Protein AF-A0A2T4T4D8-F1 (afdb_monomer_lite)

Radius of gyration: 22.15 Å; chains: 1; bounding box: 50×47×56 Å

Structure (mmCIF, N/CA/C/O backbone):
data_AF-A0A2T4T4D8-F1
#
_entry.id   AF-A0A2T4T4D8-F1
#
loop_
_atom_site.group_PDB
_atom_site.id
_atom_site.type_symbol
_atom_site.label_atom_id
_atom_site.label_alt_id
_atom_site.label_comp_id
_atom_site.label_asym_id
_atom_site.label_entity_id
_atom_site.label_seq_id
_atom_site.pdbx_PDB_ins_code
_atom_site.Cartn_x
_atom_site.Cartn_y
_atom_site.Cartn_z
_atom_site.occupancy
_atom_site.B_iso_or_equiv
_atom_site.auth_seq_id
_atom_site.auth_comp_id
_atom_site.auth_asym_id
_atom_site.auth_atom_id
_atom_site.pdbx_PDB_model_num
ATOM 1 N N . MET A 1 1 ? -1.567 -9.387 7.977 1.00 61.94 1 MET A N 1
ATOM 2 C CA . MET A 1 1 ? -1.014 -8.573 9.089 1.00 61.94 1 MET A CA 1
ATOM 3 C C . MET A 1 1 ? -0.716 -7.124 8.696 1.00 61.94 1 MET A C 1
ATOM 5 O O . MET A 1 1 ? -1.236 -6.238 9.355 1.00 61.94 1 MET A O 1
ATOM 9 N N . ARG A 1 2 ? 0.021 -6.855 7.602 1.00 77.06 2 ARG A N 1
ATOM 10 C CA . ARG A 1 2 ? 0.295 -5.482 7.105 1.00 77.06 2 ARG A CA 1
ATOM 11 C C . ARG A 1 2 ? -0.979 -4.640 6.908 1.00 77.06 2 ARG A C 1
ATOM 13 O O . ARG A 1 2 ? -1.085 -3.562 7.475 1.00 77.06 2 ARG A O 1
ATOM 20 N N . CYS A 1 3 ? -1.990 -5.194 6.231 1.00 73.06 3 CYS A N 1
ATOM 21 C CA . CYS A 1 3 ? -3.314 -4.572 6.072 1.00 73.06 3 CYS A CA 1
ATOM 22 C C . CYS A 1 3 ? -3.965 -4.151 7.408 1.00 73.06 3 CYS A C 1
ATOM 24 O O . CYS A 1 3 ? -4.606 -3.114 7.475 1.00 73.06 3 CYS A O 1
ATOM 26 N N . ILE A 1 4 ? -3.766 -4.899 8.495 1.00 75.19 4 ILE A N 1
ATOM 27 C CA . ILE A 1 4 ? -4.384 -4.584 9.792 1.00 75.19 4 ILE A CA 1
ATOM 28 C C . ILE A 1 4 ? -3.734 -3.389 10.446 1.00 75.19 4 ILE A C 1
ATOM 30 O O . ILE A 1 4 ? -4.406 -2.583 11.071 1.00 75.19 4 ILE A O 1
ATOM 34 N N . ILE A 1 5 ? -2.423 -3.268 10.308 1.00 77.25 5 ILE A N 1
ATOM 35 C CA . ILE A 1 5 ? -1.699 -2.134 10.866 1.00 77.25 5 ILE A CA 1
ATOM 36 C C . ILE A 1 5 ? -2.042 -0.870 10.088 1.00 77.25 5 ILE A C 1
ATOM 38 O O . ILE A 1 5 ? -2.233 0.172 10.709 1.00 77.25 5 ILE A O 1
ATOM 42 N N . VAL A 1 6 ? -2.210 -0.987 8.768 1.00 72.69 6 VAL A N 1
ATOM 43 C CA . VAL A 1 6 ? -2.767 0.083 7.932 1.00 72.69 6 VAL A CA 1
ATOM 44 C C . VAL A 1 6 ? -4.193 0.419 8.380 1.00 72.69 6 VAL A C 1
ATOM 46 O O . VAL A 1 6 ? -4.464 1.573 8.669 1.00 72.69 6 VAL A O 1
ATOM 49 N N . TYR A 1 7 ? -5.072 -0.569 8.566 1.00 78.75 7 TYR A N 1
ATOM 50 C CA . TYR A 1 7 ? -6.432 -0.363 9.084 1.00 78.75 7 TYR A CA 1
ATOM 51 C C . TYR A 1 7 ? -6.460 0.322 10.448 1.00 78.75 7 TYR A C 1
ATOM 53 O O . TYR A 1 7 ? -7.280 1.204 10.678 1.00 78.75 7 TYR A O 1
ATOM 61 N N . ILE A 1 8 ? -5.594 -0.086 11.374 1.00 75.31 8 ILE A N 1
ATOM 62 C CA . ILE A 1 8 ? -5.505 0.529 12.696 1.00 75.31 8 ILE A CA 1
ATOM 63 C C . ILE A 1 8 ? -5.022 1.967 12.532 1.00 75.31 8 ILE A C 1
ATOM 65 O O . ILE A 1 8 ? -5.635 2.862 13.102 1.00 75.31 8 ILE A O 1
ATOM 69 N N . GLY A 1 9 ? -3.988 2.202 11.721 1.00 68.44 9 GLY A N 1
ATOM 70 C CA . GLY A 1 9 ? -3.528 3.545 11.368 1.00 68.44 9 GLY A CA 1
ATOM 71 C C . GLY A 1 9 ? -4.657 4.425 10.828 1.00 68.44 9 GLY A C 1
ATOM 72 O O . GLY A 1 9 ? -4.901 5.492 11.384 1.00 68.44 9 GLY A O 1
ATOM 73 N N . GLU A 1 10 ? -5.397 3.939 9.833 1.00 72.56 10 GLU A N 1
ATOM 74 C CA . GLU A 1 10 ? -6.555 4.612 9.235 1.00 72.56 10 GLU A CA 1
ATOM 75 C C . GLU A 1 10 ? -7.654 4.883 10.260 1.00 72.56 10 GLU A C 1
ATOM 77 O O . GLU A 1 10 ? -8.100 6.014 10.416 1.00 72.56 10 GLU A O 1
ATOM 82 N N . LYS A 1 11 ? -8.042 3.877 11.047 1.00 76.56 11 LYS A N 1
ATOM 83 C CA . LYS A 1 11 ? -9.042 4.018 12.110 1.00 76.56 11 LYS A CA 1
ATOM 84 C C . LYS A 1 11 ? -8.646 5.086 13.133 1.00 76.56 11 LYS A C 1
ATOM 86 O O . LYS A 1 11 ? -9.491 5.879 13.539 1.00 76.56 11 LYS A O 1
ATOM 91 N N . TRP A 1 12 ? -7.384 5.115 13.564 1.00 71.50 12 TRP A N 1
ATOM 92 C CA . TRP A 1 12 ? -6.884 6.130 14.498 1.00 71.50 12 TRP A CA 1
ATOM 93 C C . TRP A 1 12 ? -6.791 7.516 13.855 1.00 71.50 12 TRP A C 1
ATOM 95 O O . TRP A 1 12 ? -7.145 8.498 14.507 1.00 71.50 12 TRP A O 1
ATOM 105 N N . SER A 1 13 ? -6.355 7.597 12.597 1.00 71.25 13 SER A N 1
ATOM 106 C CA . SER A 1 13 ? -6.297 8.840 11.823 1.00 71.25 13 SER A CA 1
ATOM 107 C C . SER A 1 13 ? -7.691 9.443 11.658 1.00 71.25 13 SER A C 1
ATOM 109 O O . SER A 1 13 ? -7.940 10.567 12.090 1.00 71.25 13 SER A O 1
ATOM 111 N N . MET A 1 14 ? -8.640 8.649 11.167 1.00 69.81 14 MET A N 1
ATOM 112 C CA . MET A 1 14 ? -10.039 9.032 10.990 1.00 69.81 14 MET A CA 1
ATOM 113 C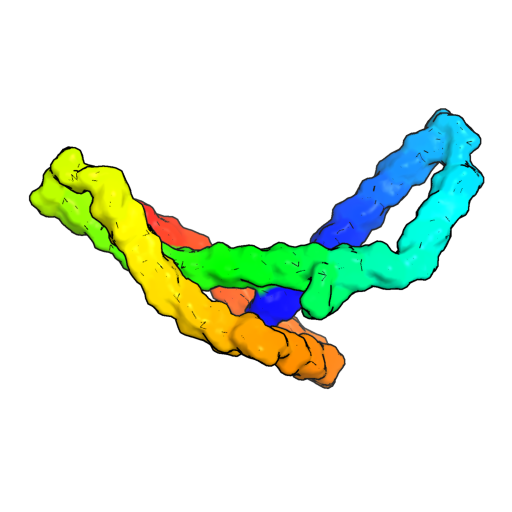 C . MET A 1 14 ? -10.692 9.427 12.316 1.00 69.81 14 MET A C 1
ATOM 115 O O . MET A 1 14 ? -11.348 10.460 12.383 1.00 69.81 14 MET A O 1
ATOM 119 N N . LYS A 1 15 ? -10.427 8.696 13.408 1.00 72.50 15 LYS A N 1
ATOM 120 C CA . LYS A 1 15 ? -10.899 9.081 14.747 1.00 72.50 15 LYS A CA 1
ATOM 121 C C . LYS A 1 15 ? -10.315 10.421 15.209 1.00 72.50 15 LYS A C 1
ATOM 123 O O . LYS A 1 15 ? -10.997 11.187 15.884 1.00 72.50 15 LYS A O 1
ATOM 128 N N . LYS A 1 16 ? -9.057 10.719 14.867 1.00 78.44 16 LYS A N 1
ATOM 129 C CA . LYS A 1 16 ? -8.415 12.006 15.177 1.00 78.44 16 LYS A CA 1
ATOM 130 C C . LYS A 1 16 ? -9.042 13.147 14.372 1.00 78.44 16 LYS A C 1
ATOM 132 O O . LYS A 1 16 ? -9.305 14.198 14.951 1.00 78.44 16 LYS A O 1
ATOM 137 N N . VAL A 1 17 ? -9.300 12.932 13.082 1.00 73.44 17 VAL A N 1
ATOM 138 C CA . VAL A 1 17 ? -9.986 13.895 12.203 1.00 73.44 17 VAL A CA 1
ATOM 139 C C . VAL A 1 17 ? -11.409 14.158 12.695 1.00 73.44 17 VAL A C 1
ATOM 141 O O . VAL A 1 17 ? -11.784 15.313 12.865 1.00 73.44 17 VAL A O 1
ATOM 144 N N . ASP A 1 18 ? -12.164 13.106 13.010 1.00 72.88 18 ASP A N 1
ATOM 145 C CA . ASP A 1 18 ? -13.537 13.193 13.522 1.00 72.88 18 ASP A CA 1
ATOM 146 C C . ASP A 1 18 ? -13.590 13.946 14.862 1.00 72.88 18 ASP A C 1
ATOM 148 O O . ASP A 1 18 ? -14.354 14.895 15.024 1.00 72.88 18 ASP A O 1
ATOM 152 N N . ASN A 1 19 ? -12.681 13.638 15.794 1.00 78.12 19 ASN A N 1
ATOM 153 C CA . ASN A 1 19 ? -12.546 14.396 17.042 1.00 78.12 19 ASN A CA 1
ATOM 154 C C . ASN A 1 19 ? -12.183 15.874 16.809 1.00 78.12 19 ASN A C 1
ATOM 156 O O . ASN A 1 19 ? -12.664 16.743 17.537 1.00 78.12 19 ASN A O 1
ATOM 160 N N . GLY A 1 20 ? -11.332 16.171 15.822 1.00 77.75 20 GLY A N 1
ATOM 161 C CA . GLY A 1 20 ? -10.983 17.543 15.444 1.00 77.75 20 GLY A CA 1
ATOM 162 C C . GLY A 1 20 ? -12.182 18.309 14.884 1.00 77.75 20 GLY A C 1
ATOM 163 O O . GLY A 1 20 ? -12.465 19.419 15.333 1.00 77.75 20 GLY A O 1
ATOM 164 N N . MET A 1 21 ? -12.929 17.681 13.975 1.00 77.94 21 MET A N 1
ATOM 165 C CA . MET A 1 21 ? -14.176 18.208 13.415 1.00 77.94 21 MET A CA 1
ATOM 166 C C . MET A 1 21 ? -15.216 18.479 14.501 1.00 77.94 21 MET A C 1
ATOM 168 O O . MET A 1 21 ? -15.779 19.570 14.542 1.00 77.94 21 MET A O 1
ATOM 172 N N . LEU A 1 22 ? -15.424 17.540 15.429 1.00 81.56 22 LEU A N 1
ATOM 173 C CA . LEU A 1 22 ? -16.307 17.744 16.579 1.00 81.56 22 LEU A CA 1
ATOM 174 C C . LEU A 1 22 ? -15.866 18.955 17.413 1.00 81.56 22 LEU A C 1
ATOM 176 O O . LEU A 1 22 ? -16.688 19.772 17.813 1.00 81.56 22 LEU A O 1
ATOM 180 N N . ARG A 1 23 ? -14.563 19.147 17.629 1.00 82.69 23 ARG A N 1
ATOM 181 C CA . ARG A 1 23 ? -14.066 20.314 18.371 1.00 82.69 23 ARG A CA 1
ATOM 182 C C . ARG A 1 23 ? -14.392 21.636 17.670 1.00 82.69 23 ARG A C 1
ATOM 184 O O . ARG A 1 23 ? -14.832 22.572 18.326 1.00 82.69 23 ARG A O 1
ATOM 191 N N . ILE A 1 24 ? -14.218 21.698 16.350 1.00 80.69 24 ILE A N 1
ATOM 192 C CA . ILE A 1 24 ? -14.568 22.875 15.536 1.00 80.69 24 ILE A CA 1
ATOM 193 C C . ILE A 1 24 ? -16.078 23.132 15.591 1.00 80.69 24 ILE A C 1
ATOM 195 O O . ILE A 1 24 ? -16.508 24.258 15.831 1.00 80.69 24 ILE A O 1
ATOM 199 N N . MET A 1 25 ? -16.885 22.082 15.430 1.00 81.19 25 MET A N 1
ATOM 200 C CA . MET A 1 25 ? -18.343 22.178 15.508 1.00 81.19 25 MET A CA 1
ATOM 201 C C . MET A 1 25 ? -18.824 22.636 16.889 1.00 81.19 25 MET A C 1
ATOM 203 O O . MET A 1 25 ? -19.780 23.400 16.960 1.00 81.19 25 MET A O 1
ATOM 207 N N . TYR A 1 26 ? -18.158 22.219 17.969 1.00 83.19 26 TYR A N 1
ATOM 208 C CA . TYR A 1 26 ? -18.445 22.703 19.319 1.00 83.19 26 TYR A CA 1
ATOM 209 C C . TYR A 1 26 ? -18.194 24.210 19.442 1.00 83.19 26 TYR A C 1
ATOM 211 O O . TYR A 1 26 ? -19.067 24.929 19.916 1.00 83.19 26 TYR A O 1
ATOM 219 N N . TYR A 1 27 ? -17.051 24.711 18.957 1.00 83.94 27 TYR A N 1
ATOM 220 C CA . TYR A 1 27 ? -16.772 26.152 18.971 1.00 83.94 27 TYR A CA 1
ATOM 221 C C . TYR A 1 27 ? -17.817 26.953 18.188 1.00 83.94 27 TYR A C 1
ATOM 223 O O . TYR A 1 27 ? -18.269 27.990 18.666 1.00 83.94 27 TYR A O 1
ATOM 231 N N . LEU A 1 28 ? -18.249 26.454 17.026 1.00 80.31 28 LEU A N 1
ATOM 232 C CA . LEU A 1 28 ? -19.331 27.073 16.256 1.00 80.31 28 LEU A CA 1
ATOM 233 C C . LEU A 1 28 ? -20.664 27.018 17.017 1.00 80.31 28 LEU A C 1
ATOM 235 O O . LEU A 1 28 ? -21.391 28.003 17.054 1.00 80.31 28 LEU A O 1
ATOM 239 N N . ALA A 1 29 ? -20.981 25.900 17.671 1.00 84.12 29 ALA A N 1
ATOM 240 C CA . ALA A 1 29 ? -22.206 25.770 18.455 1.00 84.12 29 ALA A CA 1
ATOM 241 C C . ALA A 1 29 ? -22.244 26.732 19.653 1.00 84.12 29 ALA A C 1
ATOM 243 O O . ALA A 1 29 ? -23.300 27.294 19.929 1.00 84.12 29 ALA A O 1
ATOM 244 N N . VAL A 1 30 ? -21.111 26.953 20.326 1.00 87.00 30 VAL A N 1
ATOM 245 C CA . VAL A 1 30 ? -20.980 27.962 21.390 1.00 87.00 30 VAL A CA 1
ATOM 246 C C . VAL A 1 30 ? -21.127 29.373 20.816 1.00 87.00 30 VAL A C 1
ATOM 248 O O . VAL A 1 30 ? -21.875 30.174 21.367 1.00 87.00 30 VAL A O 1
ATOM 251 N N . LEU A 1 31 ? -20.478 29.662 19.681 1.00 88.62 31 LEU A N 1
ATOM 252 C CA . LEU A 1 31 ? -20.541 30.970 19.018 1.00 88.62 31 LEU A CA 1
ATOM 253 C C . LEU A 1 31 ? -21.974 31.368 18.623 1.00 88.62 31 LEU A C 1
ATOM 255 O O . LEU A 1 31 ? -22.333 32.538 18.714 1.00 88.62 31 LEU A O 1
ATOM 259 N N . PHE A 1 32 ? -22.788 30.399 18.200 1.00 89.50 32 PHE A N 1
ATOM 260 C CA . PHE A 1 32 ? -24.179 30.610 17.789 1.00 89.50 32 PHE A CA 1
ATOM 261 C C . PHE A 1 32 ? -25.213 30.226 18.866 1.00 89.50 32 PHE A C 1
ATOM 263 O O . PHE A 1 32 ? -26.398 30.136 18.558 1.00 89.50 32 PHE A O 1
ATOM 270 N N . SER A 1 33 ? -24.797 29.985 20.115 1.00 88.44 33 SER A N 1
ATOM 271 C CA . SER A 1 33 ? -25.683 29.633 21.243 1.00 88.44 33 SER A CA 1
ATOM 272 C C . SER A 1 33 ? -26.550 28.369 21.047 1.00 88.44 33 SER A C 1
ATOM 274 O O . SER A 1 33 ? -27.614 28.233 21.649 1.00 88.44 33 SER A O 1
ATOM 276 N N . PHE A 1 34 ? -26.085 27.397 20.255 1.00 89.75 34 PHE A N 1
ATOM 277 C CA . PHE A 1 34 ? -26.744 26.100 20.016 1.00 89.75 34 PHE A CA 1
ATOM 278 C C . PHE A 1 34 ? -26.063 24.921 20.733 1.00 89.75 34 PHE A C 1
ATOM 280 O O . PHE A 1 34 ? -26.209 23.765 20.325 1.00 89.75 34 PHE A O 1
ATOM 287 N N . GLU A 1 35 ? -25.324 25.177 21.813 1.00 87.25 35 GLU A N 1
ATOM 288 C CA . GLU A 1 35 ? -24.532 24.156 22.511 1.00 87.25 35 GLU A CA 1
ATOM 289 C C . GLU A 1 35 ? -25.374 22.948 22.967 1.00 87.25 35 GLU A C 1
ATOM 291 O O . GLU A 1 35 ? -24.996 21.800 22.733 1.00 87.25 35 GLU A O 1
ATOM 296 N N . ASN A 1 36 ? -26.569 23.185 23.519 1.00 83.81 36 ASN A N 1
ATOM 297 C CA . ASN A 1 36 ? -27.477 22.119 23.963 1.00 83.81 36 ASN A CA 1
ATOM 298 C C . ASN A 1 36 ? -27.925 21.200 22.812 1.00 83.81 36 ASN A C 1
ATOM 300 O O . ASN A 1 36 ? -28.011 19.980 22.974 1.00 83.81 36 ASN A O 1
ATOM 304 N N . PHE A 1 37 ? -28.180 21.772 21.632 1.00 83.38 37 PHE A N 1
ATOM 305 C CA . PHE A 1 37 ? -28.528 21.010 20.432 1.00 83.38 37 PHE A CA 1
ATOM 306 C C . PHE A 1 37 ? -27.327 20.208 19.916 1.00 83.38 37 PHE A C 1
ATOM 308 O O . PHE A 1 37 ? -27.462 19.025 19.589 1.00 83.38 37 PHE A O 1
ATOM 315 N N . TYR A 1 38 ? -26.144 20.828 19.897 1.00 83.38 38 TYR A N 1
ATOM 316 C CA . TYR A 1 38 ? -24.897 20.171 19.515 1.00 83.38 38 TYR A CA 1
ATOM 317 C C . TYR A 1 38 ? -24.572 18.987 20.436 1.00 83.38 38 TYR A C 1
ATOM 319 O O . TYR A 1 38 ? -24.379 17.875 19.944 1.00 83.38 38 TYR A O 1
ATOM 327 N N . ASN A 1 39 ? -24.595 19.183 21.757 1.00 83.81 39 ASN A N 1
ATOM 328 C CA . ASN A 1 39 ? -24.303 18.136 22.739 1.00 83.81 39 ASN A CA 1
ATOM 329 C C . ASN A 1 39 ? -25.270 16.951 22.599 1.00 83.81 39 ASN A C 1
ATOM 331 O O . ASN A 1 39 ? -24.826 15.802 22.555 1.00 83.81 39 ASN A O 1
ATOM 335 N N . LYS A 1 40 ? -26.571 17.212 22.395 1.00 85.25 40 LYS A N 1
ATOM 336 C CA . LYS A 1 40 ? -27.564 16.163 22.113 1.00 85.25 40 LYS A CA 1
ATOM 337 C C . LYS A 1 40 ? -27.223 15.369 20.846 1.00 85.25 40 LYS A C 1
ATOM 339 O O . LYS A 1 40 ? -27.266 14.139 20.863 1.00 85.25 40 LYS A O 1
ATOM 344 N N . LYS A 1 41 ? -26.842 16.048 19.758 1.00 80.12 41 LYS A N 1
ATOM 345 C CA . LYS A 1 41 ? -26.468 15.402 18.487 1.00 80.12 41 LYS A CA 1
ATOM 346 C C . LYS A 1 41 ? -25.165 14.612 18.580 1.00 80.12 41 LYS A C 1
ATOM 348 O O . LYS A 1 41 ? -25.057 13.550 17.968 1.00 80.12 41 LYS A O 1
ATOM 353 N N . VAL A 1 42 ? -24.185 1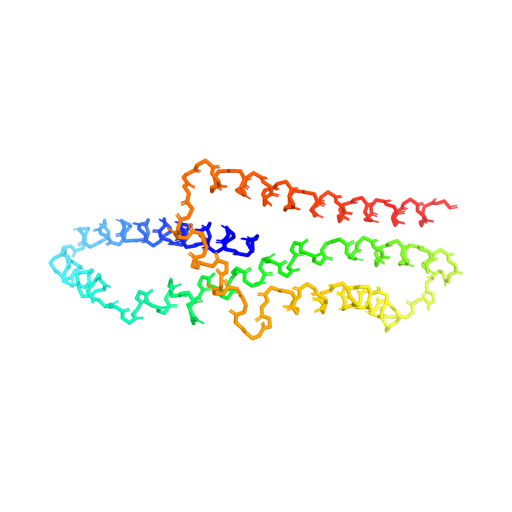5.093 19.339 1.00 80.69 42 VAL A N 1
ATOM 354 C CA . VAL A 1 42 ? -22.938 14.359 19.599 1.00 80.69 42 VAL A CA 1
ATOM 355 C C . VAL A 1 42 ? -23.201 13.110 20.427 1.00 80.69 42 VAL A C 1
ATOM 357 O O . VAL A 1 42 ? -22.646 12.060 20.112 1.00 80.69 42 VAL A O 1
ATOM 360 N N . ASP A 1 43 ? -24.057 13.189 21.441 1.00 80.81 43 ASP A N 1
ATOM 361 C CA . ASP A 1 43 ? -24.428 12.028 22.251 1.00 80.81 43 ASP A CA 1
ATOM 362 C C . ASP A 1 43 ? -25.224 10.992 21.455 1.00 80.81 43 ASP A C 1
ATOM 364 O O . ASP A 1 43 ? -24.954 9.795 21.570 1.00 80.81 43 ASP A O 1
ATOM 368 N N . GLU A 1 44 ? -26.150 11.424 20.594 1.00 78.06 44 GLU A N 1
ATOM 369 C CA . GLU A 1 44 ? -26.807 10.546 19.614 1.00 78.06 44 GLU A CA 1
ATOM 370 C C . GLU A 1 44 ? -25.762 9.838 18.736 1.00 78.06 44 GLU A C 1
ATOM 372 O O . GLU A 1 44 ? -25.773 8.612 18.625 1.00 78.06 44 GLU A O 1
ATOM 377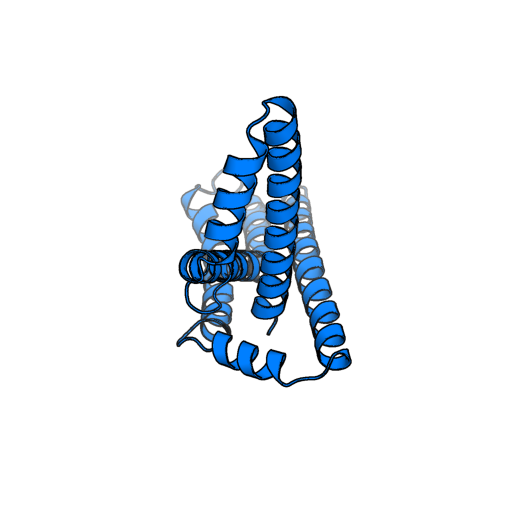 N N . ARG A 1 45 ? -24.790 10.587 18.203 1.00 71.50 45 ARG A N 1
ATOM 378 C CA . ARG A 1 45 ? -23.726 10.061 17.336 1.00 71.50 45 ARG A CA 1
ATOM 379 C C . ARG A 1 45 ? -22.772 9.103 18.065 1.00 71.50 45 ARG A C 1
ATOM 381 O O . ARG A 1 45 ? -22.353 8.102 17.492 1.00 71.50 45 ARG A O 1
ATOM 388 N N . LYS A 1 46 ? -22.435 9.376 19.332 1.00 72.31 46 LYS A N 1
ATOM 389 C CA . LYS A 1 46 ? -21.611 8.494 20.184 1.00 72.31 46 LYS A CA 1
ATOM 390 C C . LYS A 1 46 ? -22.336 7.197 20.545 1.00 72.31 46 LYS A C 1
ATOM 392 O O . LYS A 1 46 ? -21.680 6.169 20.714 1.00 72.31 46 LYS A O 1
ATOM 397 N N . ARG A 1 47 ? -23.665 7.244 20.687 1.00 71.50 47 ARG A N 1
ATOM 398 C CA . ARG A 1 47 ? -24.503 6.070 20.981 1.00 71.50 47 ARG A CA 1
ATOM 399 C C . ARG A 1 47 ? -24.856 5.253 19.741 1.00 71.50 47 ARG A C 1
ATOM 401 O O . ARG A 1 47 ? -25.219 4.084 19.882 1.00 71.50 47 ARG A O 1
ATOM 408 N N . ASP A 1 48 ? -24.704 5.820 18.549 1.00 80.75 48 ASP A N 1
ATOM 409 C CA . ASP A 1 48 ? -24.970 5.131 17.293 1.00 80.75 48 ASP A CA 1
ATOM 410 C C . ASP A 1 48 ? -23.873 4.102 16.955 1.00 80.75 48 ASP A C 1
ATOM 412 O O . ASP A 1 48 ? -22.892 4.353 16.244 1.00 80.75 48 ASP A O 1
ATOM 416 N N . LYS A 1 49 ? -24.065 2.884 17.473 1.00 78.69 49 LYS A N 1
ATOM 417 C CA . LYS A 1 49 ? -23.236 1.715 17.147 1.00 78.69 49 LYS A CA 1
ATOM 418 C C . LYS A 1 49 ? -23.235 1.401 15.646 1.00 78.69 49 LYS A C 1
ATOM 420 O O . LYS A 1 49 ? -22.256 0.821 15.174 1.00 78.69 49 LYS A O 1
ATOM 425 N N . ALA A 1 50 ? -24.291 1.749 14.905 1.00 80.56 50 ALA A N 1
ATOM 426 C CA . ALA A 1 50 ? -24.364 1.489 13.472 1.00 80.56 50 ALA A CA 1
ATOM 427 C C . ALA A 1 50 ? -23.402 2.407 12.712 1.00 80.56 50 ALA A C 1
ATOM 429 O O . ALA A 1 50 ? -22.595 1.908 11.927 1.00 80.56 50 ALA A O 1
ATOM 430 N N . LEU A 1 51 ? -23.382 3.704 13.031 1.00 79.75 51 LEU A N 1
ATOM 431 C CA . LEU A 1 51 ? -22.408 4.642 12.465 1.00 79.75 51 LEU A CA 1
ATOM 432 C C . LEU A 1 51 ? -20.966 4.252 12.818 1.00 79.75 51 LEU A C 1
ATOM 434 O O . LEU A 1 51 ? -20.077 4.284 11.966 1.00 79.75 51 LEU A O 1
ATOM 438 N N . TRP A 1 52 ? -20.725 3.825 14.059 1.00 79.62 52 TRP A N 1
ATOM 439 C CA . TRP A 1 52 ? -19.391 3.391 14.478 1.00 79.62 52 TRP A CA 1
ATOM 440 C C . TRP A 1 52 ? -18.916 2.148 13.713 1.00 79.62 52 TRP A C 1
ATOM 442 O O . TRP A 1 52 ? -17.758 2.077 13.294 1.00 79.62 52 TRP A O 1
ATOM 452 N N . ASN A 1 53 ? -19.810 1.182 13.484 1.00 81.44 53 ASN A N 1
ATOM 453 C CA . ASN A 1 53 ? -19.530 0.005 12.661 1.00 81.44 53 ASN A CA 1
ATOM 454 C C . ASN A 1 53 ? -19.362 0.354 11.176 1.00 81.44 53 ASN A C 1
ATOM 456 O O . ASN A 1 53 ? -18.503 -0.230 10.517 1.00 81.44 53 ASN A O 1
ATOM 460 N N . TYR A 1 54 ? -20.124 1.316 10.659 1.00 82.31 54 TYR A N 1
ATOM 461 C CA . TYR A 1 54 ? -19.983 1.806 9.289 1.00 82.31 54 TYR A CA 1
ATOM 462 C C . TYR A 1 54 ? -18.632 2.497 9.060 1.00 82.31 54 TYR A C 1
ATOM 464 O O . TYR A 1 54 ? -17.970 2.262 8.055 1.00 82.31 54 TYR A O 1
ATOM 472 N N . MET A 1 55 ? -18.163 3.307 10.007 1.00 79.00 55 MET A N 1
ATOM 473 C CA . MET A 1 55 ? -16.887 4.014 9.860 1.00 79.00 55 MET A CA 1
ATOM 474 C C . MET A 1 55 ? -15.684 3.112 10.154 1.00 79.00 55 MET A C 1
ATOM 476 O O . MET A 1 55 ? -14.693 3.120 9.422 1.00 79.00 55 MET A O 1
ATOM 480 N N . TYR A 1 56 ? -15.771 2.320 11.226 1.00 79.00 56 TYR A N 1
ATOM 481 C CA . TYR A 1 56 ? -14.621 1.664 11.855 1.00 79.00 56 TYR A CA 1
ATOM 482 C C . TYR A 1 56 ? -14.802 0.160 12.085 1.00 79.00 56 TYR A C 1
ATOM 484 O O . TYR A 1 56 ? -14.075 -0.431 12.896 1.00 79.00 56 TYR A O 1
ATOM 492 N N . GLY A 1 57 ? -15.807 -0.453 11.462 1.00 82.19 57 GLY A N 1
ATOM 493 C CA . GLY A 1 57 ? -16.061 -1.884 11.553 1.00 82.19 57 GLY A CA 1
ATOM 494 C C . GLY A 1 57 ? -15.032 -2.687 10.764 1.00 82.19 57 GLY A C 1
ATOM 495 O O . GLY A 1 57 ? -14.696 -2.362 9.629 1.00 82.19 57 GLY A O 1
ATOM 496 N N . LYS A 1 58 ? -14.563 -3.796 11.344 1.00 79.94 58 LYS A N 1
ATOM 497 C CA . LYS A 1 58 ? -13.568 -4.661 10.692 1.00 79.94 58 LYS A CA 1
ATOM 498 C C . LYS A 1 58 ? -14.115 -5.472 9.514 1.00 79.94 58 LYS A C 1
ATOM 500 O O . LYS A 1 58 ? -13.311 -5.958 8.743 1.00 79.94 58 LYS A O 1
ATOM 505 N N . ASN A 1 59 ? -15.438 -5.603 9.374 1.00 78.88 59 ASN A N 1
ATOM 506 C CA . ASN A 1 59 ? -16.064 -6.415 8.320 1.00 78.88 59 ASN A CA 1
ATOM 507 C C . ASN A 1 59 ? -16.496 -5.588 7.097 1.00 78.88 59 ASN A C 1
ATOM 509 O O . ASN A 1 59 ? -16.312 -6.024 5.970 1.00 78.88 59 ASN A O 1
ATOM 513 N N . VAL A 1 60 ? -17.092 -4.412 7.325 1.00 75.50 60 VAL A N 1
ATOM 514 C CA . VAL A 1 60 ? -17.727 -3.572 6.284 1.00 75.50 60 VAL A CA 1
ATOM 515 C C . VAL A 1 60 ? -17.424 -2.080 6.451 1.00 75.50 60 VAL A C 1
ATOM 517 O O . VAL A 1 60 ? -18.030 -1.243 5.793 1.00 75.50 60 VAL A O 1
ATOM 520 N N . GLY A 1 61 ? -16.510 -1.726 7.357 1.00 81.88 61 GLY A N 1
ATOM 521 C CA . GLY A 1 61 ? -16.235 -0.333 7.674 1.00 81.88 61 GLY A CA 1
ATOM 522 C C . GLY A 1 61 ? -15.433 0.401 6.597 1.00 81.88 61 GLY A C 1
ATOM 523 O O . GLY A 1 61 ? -14.569 -0.179 5.935 1.00 81.88 61 GLY A O 1
ATOM 524 N N . VAL A 1 62 ? -15.625 1.714 6.489 1.00 79.19 62 VAL A N 1
ATOM 525 C CA . VAL A 1 62 ? -14.824 2.584 5.608 1.00 79.19 62 VAL A CA 1
ATOM 526 C C . VAL A 1 62 ? -13.322 2.399 5.860 1.00 79.19 62 VAL A C 1
ATOM 528 O O . VAL A 1 62 ? -12.538 2.294 4.916 1.00 79.19 62 VAL A O 1
ATOM 531 N N . SER A 1 63 ? -12.907 2.253 7.123 1.00 78.56 63 SER A N 1
ATOM 532 C CA . SER A 1 63 ? -11.497 2.051 7.466 1.00 78.56 63 SER A CA 1
ATOM 533 C C . SER A 1 63 ? -10.899 0.748 6.914 1.00 78.56 63 SER A C 1
ATOM 535 O O . SER A 1 63 ? -9.699 0.718 6.639 1.00 78.56 63 SER A O 1
ATOM 537 N N . ILE A 1 64 ? -11.680 -0.333 6.731 1.00 83.00 64 ILE A N 1
ATOM 538 C CA . ILE A 1 64 ? -11.169 -1.565 6.093 1.00 83.00 64 ILE A CA 1
ATOM 539 C C . ILE A 1 64 ? -11.090 -1.419 4.576 1.00 83.00 64 ILE A C 1
ATOM 541 O O . ILE A 1 64 ? -10.120 -1.890 3.984 1.00 83.00 64 ILE A O 1
ATOM 545 N N . GLY A 1 65 ? -12.024 -0.684 3.967 1.00 82.62 65 GLY A N 1
ATOM 546 C CA . GLY A 1 65 ? -11.941 -0.306 2.555 1.00 82.62 65 GLY A CA 1
ATOM 547 C C . GLY A 1 65 ? -10.690 0.525 2.252 1.00 82.62 65 GLY A C 1
ATOM 548 O O . GLY A 1 65 ? -9.937 0.205 1.332 1.00 82.62 65 GLY A O 1
ATOM 549 N N . LEU A 1 66 ? -10.393 1.530 3.078 1.00 79.00 66 LEU A N 1
ATOM 550 C CA . LEU A 1 66 ? -9.168 2.329 2.951 1.00 79.00 66 LEU A CA 1
ATOM 551 C C . LEU A 1 66 ? -7.909 1.489 3.177 1.00 79.00 66 LEU A C 1
ATOM 553 O O . LEU A 1 66 ? -6.953 1.578 2.410 1.00 79.00 66 LEU A O 1
ATOM 557 N N . ALA A 1 67 ? -7.914 0.606 4.177 1.00 83.00 67 ALA A N 1
ATOM 558 C CA . ALA A 1 67 ? -6.792 -0.298 4.404 1.00 83.00 67 ALA A CA 1
ATOM 559 C C . ALA A 1 67 ? -6.555 -1.259 3.236 1.00 83.00 67 ALA A C 1
ATOM 561 O O . ALA A 1 67 ? -5.408 -1.602 2.942 1.00 83.00 67 ALA A O 1
ATOM 562 N N . HIS A 1 68 ? -7.630 -1.692 2.578 1.00 84.62 68 HIS A N 1
ATOM 563 C CA . HIS A 1 68 ? -7.574 -2.485 1.361 1.00 84.62 68 HIS A CA 1
ATOM 564 C C . HIS A 1 68 ? -6.931 -1.698 0.216 1.00 84.62 68 HIS A C 1
ATOM 566 O O . HIS A 1 68 ? -5.993 -2.191 -0.415 1.00 84.62 68 HIS A O 1
ATOM 572 N N . HIS A 1 69 ? -7.378 -0.459 0.003 1.00 83.56 69 HIS A N 1
ATOM 573 C CA . HIS A 1 69 ? -6.831 0.437 -1.012 1.00 83.56 69 HIS A CA 1
ATOM 574 C C . HIS A 1 69 ? -5.333 0.695 -0.802 1.00 83.56 69 HIS A C 1
ATOM 576 O O . HIS A 1 69 ? -4.532 0.423 -1.693 1.00 83.56 69 HIS A O 1
ATOM 582 N N . TRP A 1 70 ? -4.934 1.123 0.397 1.00 83.94 70 TRP A N 1
ATOM 583 C CA . TRP A 1 70 ? -3.534 1.401 0.722 1.00 83.94 70 TRP A CA 1
ATOM 584 C C . TRP A 1 70 ? -2.649 0.163 0.659 1.00 83.94 70 TRP A C 1
ATOM 586 O O . TRP A 1 70 ? -1.526 0.234 0.163 1.00 83.94 70 TRP A O 1
ATOM 596 N N . PHE A 1 71 ? -3.141 -0.987 1.132 1.00 86.06 71 PHE A N 1
ATOM 597 C CA . PHE A 1 71 ? -2.410 -2.240 0.967 1.00 86.06 71 PHE A CA 1
ATOM 598 C C . PHE A 1 71 ? -2.165 -2.532 -0.515 1.00 86.06 71 PHE A C 1
ATOM 600 O O . PHE A 1 71 ? -1.044 -2.882 -0.877 1.00 86.06 71 PHE A O 1
ATOM 607 N N . GLY A 1 72 ? -3.192 -2.368 -1.354 1.00 84.62 72 GLY A N 1
ATOM 608 C CA . GLY A 1 72 ? -3.072 -2.520 -2.798 1.00 84.62 72 GLY A CA 1
ATOM 609 C C . GLY A 1 72 ? -2.048 -1.559 -3.388 1.00 84.62 72 GLY A C 1
ATOM 610 O O . GLY A 1 72 ? -1.131 -2.010 -4.058 1.00 84.62 72 GLY A O 1
ATOM 611 N N . TYR A 1 73 ? -2.146 -0.269 -3.069 1.00 86.56 73 TYR A N 1
ATOM 612 C CA . TYR A 1 73 ? -1.219 0.762 -3.535 1.00 86.56 73 TYR A CA 1
ATOM 613 C C . TYR A 1 73 ? 0.242 0.429 -3.201 1.00 86.56 73 TYR A C 1
ATOM 615 O O . TYR A 1 73 ? 1.053 0.254 -4.109 1.00 86.56 73 TYR A O 1
ATOM 623 N N . PHE A 1 74 ? 0.572 0.257 -1.914 1.00 89.38 74 PHE A N 1
ATOM 624 C CA . PHE A 1 74 ? 1.951 -0.012 -1.491 1.00 89.38 74 PHE A CA 1
ATOM 625 C C . PHE A 1 74 ? 2.472 -1.345 -2.022 1.00 89.38 74 PHE A C 1
ATOM 627 O O . PHE A 1 74 ? 3.649 -1.463 -2.352 1.00 89.38 74 PHE A O 1
ATOM 634 N N . TYR A 1 75 ? 1.614 -2.363 -2.115 1.00 89.44 75 TYR A N 1
ATOM 635 C CA . TYR A 1 75 ? 2.034 -3.631 -2.694 1.00 89.44 75 TYR A CA 1
ATOM 636 C C . TYR A 1 75 ? 2.313 -3.498 -4.191 1.00 89.44 75 TYR A C 1
ATOM 638 O O . TYR A 1 75 ? 3.320 -4.027 -4.648 1.00 89.44 75 TYR A O 1
ATOM 646 N N . SER A 1 76 ? 1.476 -2.771 -4.933 1.00 89.06 76 SER A N 1
ATOM 647 C CA . SER A 1 76 ? 1.612 -2.560 -6.377 1.00 89.06 76 SER A CA 1
ATOM 648 C C . SER A 1 76 ? 2.838 -1.736 -6.768 1.00 89.06 76 SER A C 1
ATOM 650 O O . SER A 1 76 ? 3.298 -1.860 -7.900 1.00 89.06 76 SER A O 1
ATOM 652 N N . CYS A 1 77 ? 3.429 -0.960 -5.856 1.00 90.31 77 CYS A N 1
ATOM 653 C CA . CYS A 1 77 ? 4.691 -0.269 -6.124 1.00 90.31 77 CYS A CA 1
ATOM 654 C C . CYS A 1 77 ? 5.848 -1.224 -6.459 1.00 90.31 77 CYS A C 1
ATOM 656 O O . CYS A 1 77 ? 6.688 -0.898 -7.293 1.00 90.31 77 CYS A O 1
ATOM 658 N N . TYR A 1 78 ? 5.880 -2.411 -5.847 1.00 91.50 78 TYR A N 1
ATOM 659 C CA . TYR A 1 78 ? 6.929 -3.402 -6.093 1.00 91.50 78 TYR A CA 1
ATOM 660 C C . TYR A 1 78 ? 6.884 -3.994 -7.509 1.00 91.50 78 TYR A C 1
ATOM 662 O O . TYR A 1 78 ? 7.891 -3.908 -8.203 1.00 91.50 78 TYR A O 1
ATOM 670 N N . PRO A 1 79 ? 5.765 -4.562 -7.999 1.00 92.25 79 PRO A N 1
ATOM 671 C CA . PRO A 1 79 ? 5.669 -4.958 -9.397 1.00 92.25 79 PRO A CA 1
ATOM 672 C C . PRO A 1 79 ? 5.676 -3.755 -10.353 1.00 92.25 79 PRO A C 1
ATOM 674 O O . PRO A 1 79 ? 6.153 -3.886 -11.476 1.00 92.25 79 PRO A O 1
ATOM 677 N N . GLY A 1 80 ? 5.210 -2.580 -9.910 1.00 90.56 80 GLY A N 1
ATOM 678 C CA . GLY A 1 80 ? 5.250 -1.336 -10.682 1.00 90.56 80 GLY A CA 1
ATOM 679 C C . GLY A 1 80 ? 6.665 -0.890 -11.063 1.00 90.56 80 GLY A C 1
ATOM 680 O O . GLY A 1 80 ? 6.846 -0.297 -12.122 1.00 90.56 80 GLY A O 1
ATOM 681 N N . PHE A 1 81 ? 7.687 -1.248 -10.279 1.00 93.31 81 PHE A N 1
ATOM 682 C CA . PHE A 1 81 ? 9.088 -1.086 -10.685 1.00 93.31 81 PHE A CA 1
ATOM 683 C C . PHE A 1 81 ? 9.380 -1.751 -12.038 1.00 93.31 81 PHE A C 1
ATOM 685 O O . PHE A 1 81 ? 9.976 -1.127 -12.914 1.00 93.31 81 PHE A O 1
ATOM 692 N N . PHE A 1 82 ? 8.917 -2.989 -12.239 1.00 92.31 82 PHE A N 1
ATOM 693 C CA . PHE A 1 82 ? 9.122 -3.694 -13.505 1.00 92.31 82 PHE A CA 1
ATOM 694 C C . PHE A 1 82 ? 8.346 -3.042 -14.646 1.00 92.31 82 PHE A C 1
ATOM 696 O O . PHE A 1 82 ? 8.842 -3.018 -15.766 1.00 92.31 82 PHE A O 1
ATOM 703 N N . SER A 1 83 ? 7.170 -2.474 -14.372 1.00 91.75 83 SER A N 1
ATOM 704 C CA . SER A 1 83 ? 6.425 -1.698 -15.367 1.00 91.75 83 SER A CA 1
ATOM 705 C C . SER A 1 83 ? 7.214 -0.488 -15.859 1.00 91.75 83 SER A C 1
ATOM 707 O O . SER A 1 83 ? 7.315 -0.290 -17.066 1.00 91.75 83 SER A O 1
ATOM 709 N N . TRP A 1 84 ? 7.831 0.282 -14.956 1.00 91.81 84 TRP A N 1
ATOM 710 C CA . TRP A 1 84 ? 8.686 1.406 -15.349 1.00 91.81 84 TRP A CA 1
ATOM 711 C C . TRP A 1 84 ? 9.922 0.952 -16.125 1.00 91.81 84 TRP A C 1
ATOM 713 O O . TRP A 1 84 ? 10.253 1.544 -17.150 1.00 91.81 84 TRP A O 1
ATOM 723 N N . LEU A 1 85 ? 10.569 -0.128 -15.682 1.00 92.69 85 LEU A N 1
ATOM 724 C CA . LEU A 1 85 ? 11.739 -0.685 -16.359 1.00 92.69 85 LEU A CA 1
ATOM 725 C C . LEU A 1 85 ? 11.411 -1.129 -17.794 1.00 92.69 85 LEU A C 1
ATOM 727 O O . LEU A 1 85 ? 12.106 -0.755 -18.737 1.00 92.69 85 LEU A O 1
ATOM 731 N N . LEU A 1 86 ? 10.332 -1.899 -17.960 1.00 91.81 86 LEU A N 1
ATOM 732 C CA . LEU A 1 86 ? 9.860 -2.366 -19.263 1.00 91.81 86 LEU A CA 1
ATOM 733 C C . LEU A 1 86 ? 9.442 -1.205 -20.164 1.00 91.81 86 LEU A C 1
ATOM 735 O O . LEU A 1 86 ? 9.710 -1.250 -21.362 1.00 91.81 86 LEU A O 1
ATOM 739 N N . LEU A 1 87 ? 8.822 -0.165 -19.598 1.00 90.19 87 LEU A N 1
ATOM 740 C CA . LEU A 1 87 ? 8.463 1.029 -20.353 1.00 90.19 87 LEU A CA 1
ATOM 741 C C . LEU A 1 87 ? 9.708 1.746 -20.877 1.00 90.19 87 LEU A C 1
ATOM 743 O O . LEU A 1 87 ? 9.751 2.064 -22.058 1.00 90.19 87 LEU A O 1
ATOM 747 N N . GLY A 1 88 ? 10.739 1.933 -20.047 1.00 90.25 88 GLY A N 1
ATOM 748 C CA . GLY A 1 88 ? 12.000 2.535 -20.489 1.00 90.25 88 GLY A CA 1
ATOM 749 C C . GLY A 1 88 ? 12.654 1.757 -21.632 1.00 90.25 88 GLY A C 1
ATOM 750 O O . GLY A 1 88 ? 13.059 2.349 -22.629 1.00 90.25 88 GLY A O 1
ATOM 751 N N . ILE A 1 89 ? 12.693 0.423 -21.530 1.00 90.50 89 ILE A N 1
ATOM 752 C CA . ILE A 1 89 ? 13.222 -0.444 -22.596 1.00 90.50 89 ILE A CA 1
ATOM 753 C C . ILE A 1 89 ? 12.384 -0.312 -23.872 1.00 90.50 89 ILE A C 1
ATOM 755 O O . ILE A 1 89 ? 12.944 -0.130 -24.950 1.00 90.50 89 ILE A O 1
ATOM 759 N N . ALA A 1 90 ? 11.055 -0.384 -23.764 1.00 88.88 90 ALA A N 1
ATOM 760 C CA . ALA A 1 90 ? 10.166 -0.268 -24.916 1.00 88.88 90 ALA A CA 1
ATOM 761 C C . ALA A 1 90 ? 10.319 1.093 -25.610 1.00 88.88 90 ALA A C 1
ATOM 763 O O . ALA A 1 90 ? 10.476 1.136 -26.827 1.00 88.88 90 ALA A O 1
ATOM 764 N N . SER A 1 91 ? 10.353 2.187 -24.846 1.00 87.56 91 SER A N 1
ATOM 765 C CA . SER A 1 91 ? 10.585 3.533 -25.379 1.00 87.56 91 SER A CA 1
ATOM 766 C C . SER A 1 91 ? 11.943 3.656 -26.070 1.00 87.56 91 SER A C 1
ATOM 768 O O . SER A 1 91 ? 12.032 4.286 -27.115 1.00 87.56 91 SER A O 1
ATOM 770 N N . ARG A 1 92 ? 12.997 3.015 -25.549 1.00 88.44 92 ARG A N 1
ATOM 771 C CA . ARG A 1 92 ? 14.317 3.016 -26.199 1.00 88.44 92 ARG A CA 1
ATOM 772 C C . ARG A 1 92 ? 14.325 2.242 -27.520 1.00 88.44 92 ARG A C 1
ATOM 774 O O . ARG A 1 92 ? 14.951 2.678 -28.477 1.00 88.44 92 ARG A O 1
ATOM 781 N N . VAL A 1 93 ? 13.684 1.074 -27.559 1.00 88.56 93 VAL A N 1
ATOM 782 C CA . VAL A 1 93 ? 13.720 0.176 -28.727 1.00 88.56 93 VAL A CA 1
ATOM 783 C C . VAL A 1 93 ? 12.812 0.668 -29.852 1.00 88.56 93 VAL A C 1
ATOM 785 O O . VAL A 1 93 ? 13.182 0.566 -31.017 1.00 88.56 93 VAL A O 1
ATOM 788 N N . TYR A 1 94 ? 11.633 1.186 -29.509 1.00 86.19 94 TYR A N 1
ATOM 789 C CA . TYR A 1 94 ? 10.586 1.528 -30.475 1.00 86.19 94 TYR A CA 1
ATOM 790 C C . TYR A 1 94 ? 10.362 3.043 -30.624 1.00 86.19 94 TYR A C 1
ATOM 792 O O . TYR A 1 94 ? 9.528 3.455 -31.426 1.00 86.19 94 TYR A O 1
ATOM 800 N N . GLY A 1 95 ? 11.077 3.881 -29.865 1.00 78.44 95 GLY A N 1
ATOM 801 C CA . GLY A 1 95 ? 10.931 5.338 -29.917 1.00 78.44 95 GLY A CA 1
ATOM 802 C C . GLY A 1 95 ? 9.490 5.792 -29.658 1.00 78.44 95 GLY A C 1
ATOM 803 O O . GLY A 1 95 ? 8.807 5.276 -28.769 1.00 78.44 95 GLY A O 1
ATOM 804 N N . ASP A 1 96 ? 9.010 6.727 -30.479 1.00 73.00 96 ASP A N 1
ATOM 805 C CA . ASP A 1 96 ? 7.648 7.276 -30.406 1.00 73.00 96 ASP A CA 1
ATOM 806 C C . ASP A 1 96 ? 6.564 6.324 -30.953 1.00 73.00 96 ASP A C 1
ATOM 808 O O . ASP A 1 96 ? 5.370 6.618 -30.875 1.00 73.00 96 ASP A O 1
ATOM 812 N N . GLU A 1 97 ? 6.938 5.152 -31.481 1.00 77.81 97 GLU A N 1
ATOM 813 C CA . GLU A 1 97 ? 5.984 4.184 -32.040 1.00 77.81 97 GLU A CA 1
ATOM 814 C C . GLU A 1 97 ? 5.266 3.345 -30.967 1.00 77.81 97 GLU A C 1
ATOM 816 O O . GLU A 1 97 ? 4.355 2.563 -31.275 1.00 77.81 97 GLU A O 1
ATOM 821 N N . VAL A 1 98 ? 5.630 3.508 -29.688 1.00 75.88 98 VAL A N 1
ATOM 822 C CA . VAL A 1 98 ? 4.961 2.825 -28.575 1.00 75.88 98 VAL A CA 1
ATOM 823 C C . VAL A 1 98 ? 3.535 3.360 -28.418 1.00 75.88 98 VAL A C 1
ATOM 825 O O . VAL A 1 98 ? 3.265 4.352 -27.742 1.00 75.88 98 VAL A O 1
ATOM 828 N N . LYS A 1 99 ? 2.574 2.653 -29.016 1.00 80.69 99 LYS A N 1
ATOM 829 C CA . LYS A 1 99 ? 1.146 2.979 -28.902 1.00 80.69 99 LYS A CA 1
ATOM 830 C C . LYS A 1 99 ? 0.683 2.938 -27.444 1.00 80.69 99 LYS A C 1
ATOM 832 O O . LYS A 1 99 ? 1.055 2.042 -26.685 1.00 80.69 99 LYS A O 1
ATOM 837 N N . GLY A 1 100 ? -0.255 3.817 -27.085 1.00 80.62 100 GLY A N 1
ATOM 838 C CA . GLY A 1 100 ? -0.816 3.889 -25.727 1.00 80.62 100 GLY A CA 1
ATOM 839 C C . GLY A 1 100 ? -1.377 2.559 -25.198 1.00 80.62 100 GLY A C 1
ATOM 840 O O . GLY A 1 100 ? -1.246 2.264 -24.014 1.00 80.62 100 GLY A O 1
ATOM 841 N N . MET A 1 101 ? -1.917 1.696 -26.070 1.00 79.19 101 MET A N 1
ATOM 842 C CA . MET A 1 101 ? -2.376 0.355 -25.674 1.00 79.19 101 MET A CA 1
ATOM 843 C C . MET A 1 101 ? -1.229 -0.544 -25.180 1.00 79.19 101 MET A C 1
ATOM 845 O O . MET A 1 101 ? -1.407 -1.305 -24.232 1.00 79.19 101 MET A O 1
ATOM 849 N N . VAL A 1 102 ? -0.040 -0.432 -25.779 1.00 83.50 102 VAL A N 1
ATOM 850 C CA . VAL A 1 102 ? 1.156 -1.186 -25.374 1.00 83.50 102 VAL A CA 1
ATOM 851 C C . VAL A 1 102 ? 1.671 -0.673 -24.028 1.00 83.50 102 VAL A C 1
ATOM 853 O O . VAL A 1 102 ? 1.968 -1.478 -23.147 1.00 83.50 102 VAL A O 1
ATOM 856 N N . VAL A 1 103 ? 1.669 0.648 -23.814 1.00 83.44 103 VAL A N 1
ATOM 857 C CA . VAL A 1 103 ? 2.004 1.259 -22.512 1.00 83.44 103 VAL A CA 1
ATOM 858 C C . VAL A 1 103 ? 1.072 0.754 -21.407 1.00 83.44 103 VAL A C 1
ATOM 860 O O . VAL A 1 103 ? 1.536 0.359 -20.337 1.00 83.44 103 VAL A O 1
ATOM 863 N N . LEU A 1 104 ? -0.238 0.703 -21.672 1.00 84.81 104 LEU A N 1
ATOM 864 C CA . LEU A 1 104 ? -1.223 0.195 -20.713 1.00 84.81 104 LEU A CA 1
ATOM 865 C C . LEU A 1 104 ? -0.982 -1.276 -20.359 1.00 84.81 104 LEU A C 1
ATOM 867 O O . LEU A 1 104 ? -1.122 -1.648 -19.193 1.00 84.81 104 LEU A O 1
ATOM 871 N N . LEU A 1 105 ? -0.594 -2.115 -21.322 1.00 87.62 105 LEU A N 1
ATOM 872 C CA . LEU A 1 105 ? -0.266 -3.523 -21.071 1.00 87.62 105 LEU A CA 1
ATOM 873 C C . LEU A 1 105 ? 1.019 -3.671 -20.247 1.00 87.62 105 LEU A C 1
ATOM 875 O O . LEU A 1 105 ? 1.033 -4.431 -19.280 1.00 87.62 105 LEU A O 1
ATOM 879 N N . ILE A 1 106 ? 2.060 -2.898 -20.563 1.00 87.06 106 ILE A N 1
ATOM 880 C CA . ILE A 1 106 ? 3.324 -2.867 -19.808 1.00 87.06 106 ILE A CA 1
ATOM 881 C C . ILE A 1 106 ? 3.095 -2.445 -18.348 1.00 87.06 106 ILE A C 1
ATOM 883 O O . ILE A 1 106 ? 3.727 -2.975 -17.429 1.00 87.06 106 ILE A O 1
ATOM 887 N N . PHE A 1 107 ? 2.162 -1.523 -18.109 1.00 83.81 107 PHE A N 1
ATOM 888 C CA . PHE A 1 107 ? 1.793 -1.113 -16.756 1.00 83.81 107 PHE A CA 1
ATOM 889 C C . PHE A 1 107 ? 0.917 -2.135 -16.035 1.00 83.81 107 PHE A C 1
ATOM 891 O O . PHE A 1 107 ? 1.195 -2.521 -14.900 1.00 83.81 107 PHE A O 1
ATOM 898 N N . SER A 1 108 ? -0.161 -2.570 -16.678 1.00 84.56 108 SER A N 1
ATOM 899 C CA . SER A 1 108 ? -1.173 -3.404 -16.031 1.00 84.56 108 SER A CA 1
ATOM 900 C C . SER A 1 108 ? -0.700 -4.835 -15.799 1.00 84.56 108 SER A C 1
ATOM 902 O O . SER A 1 108 ? -1.066 -5.417 -14.782 1.00 84.56 108 SER A O 1
ATOM 904 N N . PHE A 1 109 ? 0.135 -5.403 -16.675 1.00 88.75 109 PHE A N 1
ATOM 905 C CA . PHE A 1 109 ? 0.511 -6.814 -16.595 1.00 88.75 109 PHE A CA 1
ATOM 906 C C . PHE A 1 109 ? 1.369 -7.155 -15.360 1.00 88.75 109 PHE A C 1
ATOM 908 O O . PHE A 1 109 ? 0.952 -8.023 -14.585 1.00 88.75 109 PHE A O 1
ATOM 915 N N . PRO A 1 110 ? 2.496 -6.468 -15.074 1.00 88.62 110 PRO A N 1
ATOM 916 C CA . PRO A 1 110 ? 3.284 -6.739 -13.871 1.00 88.62 110 PRO A CA 1
ATOM 917 C C . PRO A 1 110 ? 2.476 -6.479 -12.597 1.00 88.62 110 PRO A C 1
ATOM 919 O O . PRO A 1 110 ? 2.496 -7.288 -11.664 1.00 88.62 110 PRO A O 1
ATOM 922 N N . VAL A 1 111 ? 1.715 -5.378 -12.574 1.00 85.62 111 VAL A N 1
ATOM 923 C CA . VAL A 1 111 ? 0.882 -5.005 -11.426 1.00 85.62 111 VAL A CA 1
ATOM 924 C C . VAL A 1 111 ? -0.205 -6.047 -11.180 1.00 85.62 111 VAL A C 1
ATOM 926 O O . VAL A 1 111 ? -0.368 -6.469 -10.038 1.00 85.62 111 VAL A O 1
ATOM 929 N N . ALA A 1 112 ? -0.904 -6.522 -12.213 1.00 85.81 112 ALA A N 1
ATOM 930 C CA . ALA A 1 112 ? -1.929 -7.555 -12.086 1.00 85.81 112 ALA A CA 1
ATOM 931 C C . ALA A 1 112 ? -1.340 -8.873 -11.572 1.00 85.81 112 ALA A C 1
ATOM 933 O O . ALA A 1 112 ? -1.873 -9.450 -10.619 1.00 85.81 112 ALA A O 1
ATOM 934 N N . LEU A 1 113 ? -0.213 -9.321 -12.139 1.00 86.44 113 LEU A N 1
ATOM 935 C CA . LEU A 1 113 ? 0.470 -10.530 -11.681 1.00 86.44 113 LEU A CA 1
ATOM 936 C C . LEU A 1 113 ? 0.874 -10.422 -10.209 1.00 86.44 113 LEU A C 1
ATOM 938 O O . LEU A 1 113 ? 0.582 -11.331 -9.432 1.00 86.44 113 LEU A O 1
ATOM 942 N N . GLY A 1 114 ? 1.479 -9.312 -9.788 1.00 83.56 114 GLY A N 1
ATOM 943 C CA . GLY A 1 114 ? 1.848 -9.115 -8.384 1.00 83.56 114 GLY A CA 1
ATOM 944 C C . GLY A 1 114 ? 0.629 -8.993 -7.460 1.00 83.56 114 GLY A C 1
ATOM 945 O O . GLY A 1 114 ? 0.559 -9.644 -6.412 1.00 83.56 114 GLY A O 1
ATOM 946 N N . TYR A 1 115 ? -0.363 -8.197 -7.856 1.00 82.50 115 TYR A N 1
ATOM 947 C CA . TYR A 1 115 ? -1.532 -7.875 -7.040 1.00 82.50 115 TYR A CA 1
ATOM 948 C C . TYR A 1 115 ? -2.434 -9.087 -6.790 1.00 82.50 115 TYR A C 1
ATOM 950 O O . TYR A 1 115 ? -2.876 -9.281 -5.655 1.00 82.50 115 TYR A O 1
ATOM 958 N N . ILE A 1 116 ? -2.674 -9.943 -7.793 1.00 84.44 116 ILE A N 1
ATOM 959 C CA . ILE A 1 116 ? -3.545 -11.127 -7.649 1.00 84.44 116 ILE A CA 1
ATOM 960 C C . ILE A 1 116 ? -3.055 -12.032 -6.512 1.00 84.44 116 ILE A C 1
ATOM 962 O O . ILE A 1 116 ? -3.853 -12.478 -5.679 1.00 84.44 116 ILE A O 1
ATOM 966 N N . HIS A 1 117 ? -1.747 -12.281 -6.439 1.00 82.25 117 HIS A N 1
ATOM 967 C CA . HIS A 1 117 ? -1.157 -13.126 -5.401 1.00 82.25 117 HIS A CA 1
ATOM 968 C C . HIS A 1 117 ? -1.284 -12.483 -4.015 1.00 82.25 117 HIS A C 1
ATOM 970 O O . HIS A 1 117 ? -1.703 -13.142 -3.058 1.00 82.25 117 HIS A O 1
ATOM 976 N N . ALA A 1 118 ? -1.006 -11.182 -3.913 1.00 83.06 118 ALA A N 1
ATOM 977 C CA . ALA A 1 118 ? -1.114 -10.428 -2.666 1.00 83.06 118 ALA A CA 1
ATOM 978 C C . ALA A 1 118 ? -2.549 -10.382 -2.134 1.00 83.06 118 ALA A C 1
ATOM 980 O O . ALA A 1 118 ? -2.805 -10.651 -0.955 1.00 83.06 118 ALA A O 1
ATOM 981 N N . TYR A 1 119 ? -3.492 -10.083 -3.025 1.00 81.50 119 TYR A N 1
ATOM 982 C CA . TYR A 1 119 ? -4.912 -10.025 -2.723 1.00 81.50 119 TYR A CA 1
ATOM 983 C C . TYR A 1 119 ? -5.418 -11.386 -2.246 1.00 81.50 119 TYR A C 1
ATOM 985 O O . TYR A 1 119 ? -6.069 -11.486 -1.202 1.00 81.50 119 TYR A O 1
ATOM 993 N N . ARG A 1 120 ? -5.059 -12.467 -2.951 1.00 83.56 120 ARG A N 1
ATOM 994 C CA . ARG A 1 120 ? -5.426 -13.827 -2.538 1.00 83.56 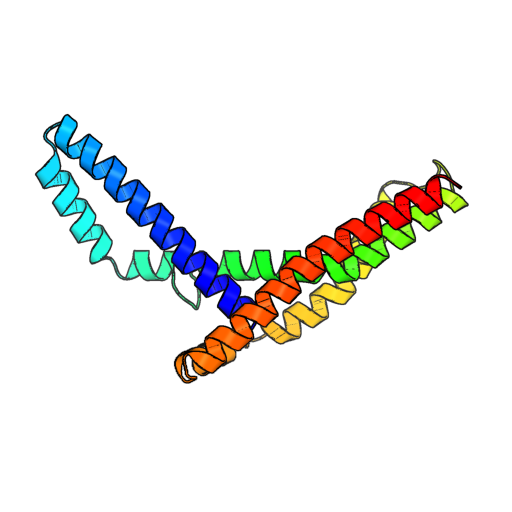120 ARG A CA 1
ATOM 995 C C . ARG A 1 120 ? -4.860 -14.174 -1.166 1.00 83.56 120 ARG A C 1
ATOM 997 O O . ARG A 1 120 ? -5.584 -14.757 -0.361 1.00 83.56 120 ARG A O 1
ATOM 1004 N N . ALA A 1 121 ? -3.617 -13.809 -0.874 1.00 82.38 121 ALA A N 1
ATOM 1005 C CA . ALA A 1 121 ? -2.991 -14.113 0.409 1.00 82.38 121 ALA A CA 1
ATOM 1006 C C . ALA A 1 121 ? -3.652 -13.3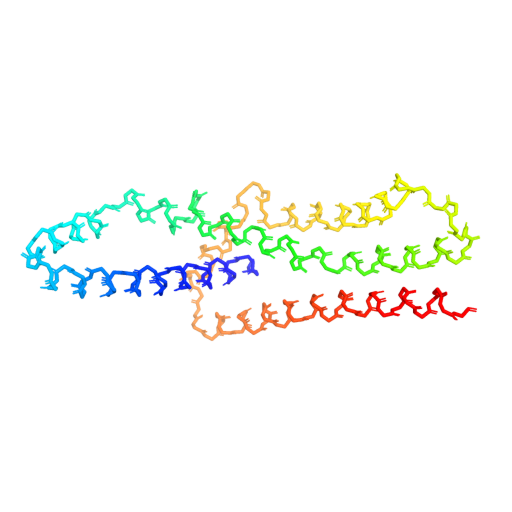79 1.588 1.00 82.38 121 ALA A C 1
ATOM 1008 O O . ALA A 1 121 ? -3.772 -13.947 2.675 1.00 82.38 121 ALA A O 1
ATOM 1009 N N . VAL A 1 122 ? -4.086 -12.133 1.383 1.00 80.62 122 VAL A N 1
ATOM 1010 C CA . VAL A 1 122 ? -4.535 -11.267 2.481 1.00 80.62 122 VAL A CA 1
ATOM 1011 C C . VAL A 1 122 ? -6.052 -11.169 2.584 1.00 80.62 122 VAL A C 1
ATOM 1013 O O . VAL A 1 122 ? -6.575 -11.297 3.688 1.00 80.62 122 VAL A O 1
ATOM 1016 N N . PHE A 1 123 ? -6.763 -10.980 1.475 1.00 81.38 123 PHE A N 1
ATOM 1017 C CA . PHE A 1 123 ? -8.180 -10.601 1.484 1.00 81.38 123 PHE A CA 1
ATOM 1018 C C . PHE A 1 123 ? -9.138 -11.694 1.024 1.00 81.38 123 PHE A C 1
ATOM 1020 O O . PHE A 1 123 ? -10.298 -11.688 1.422 1.00 81.38 123 PHE A O 1
ATOM 1027 N N . SER A 1 124 ? -8.673 -12.676 0.249 1.00 83.81 124 SER A N 1
ATOM 1028 C CA . SER A 1 124 ? -9.548 -13.763 -0.203 1.00 83.81 124 SER A CA 1
ATOM 1029 C C . SER A 1 124 ? -10.103 -14.578 0.972 1.00 83.81 124 SER A C 1
ATOM 1031 O O . SER A 1 124 ? -9.344 -14.999 1.856 1.00 83.81 124 SER A O 1
ATOM 1033 N N . LYS A 1 125 ? -11.419 -14.835 0.927 1.00 85.00 125 LYS A N 1
ATOM 1034 C CA . LYS A 1 125 ? -12.188 -15.599 1.927 1.00 85.00 125 LYS A CA 1
ATOM 1035 C C . LYS A 1 125 ? -12.066 -15.020 3.342 1.00 85.00 125 LYS A C 1
ATOM 1037 O O . LYS A 1 125 ? -11.843 -15.766 4.295 1.00 85.00 125 LYS A O 1
ATOM 1042 N N . ASP A 1 126 ? -12.083 -13.692 3.453 1.00 82.75 126 ASP A N 1
ATOM 1043 C CA . ASP A 1 126 ? -11.982 -12.957 4.719 1.00 82.75 126 ASP A CA 1
ATOM 1044 C C . ASP A 1 126 ? -10.774 -13.353 5.582 1.00 82.75 126 ASP A C 1
ATOM 1046 O O . ASP A 1 126 ? -10.774 -13.224 6.810 1.00 82.75 126 ASP A O 1
ATOM 1050 N N . ARG A 1 127 ? -9.692 -13.827 4.945 1.00 83.50 127 ARG A N 1
ATOM 1051 C CA . ARG A 1 127 ? -8.456 -14.229 5.636 1.00 83.50 127 ARG A CA 1
ATOM 1052 C C . ARG A 1 127 ? -7.897 -13.122 6.515 1.00 83.50 127 ARG A C 1
ATOM 1054 O O . ARG A 1 127 ? -7.315 -13.407 7.562 1.00 83.50 127 ARG A O 1
ATOM 1061 N N . TYR A 1 128 ? -8.121 -11.872 6.131 1.00 82.12 128 TYR A N 1
ATOM 1062 C CA . TYR A 1 128 ? -7.692 -10.720 6.896 1.00 82.12 128 TYR A CA 1
ATOM 1063 C C . TYR A 1 128 ? -8.296 -10.692 8.314 1.00 82.12 128 TYR A C 1
ATOM 1065 O O . TYR A 1 128 ? -7.607 -10.281 9.250 1.00 82.12 128 TYR A O 1
ATOM 1073 N N . LEU A 1 129 ? -9.503 -11.236 8.527 1.00 84.62 129 LEU A N 1
ATOM 1074 C CA . LEU A 1 129 ? -10.122 -11.361 9.853 1.00 84.62 129 LEU A CA 1
ATOM 1075 C C . LEU A 1 129 ? -9.346 -12.298 10.786 1.00 84.62 129 LEU A C 1
ATOM 1077 O O . LEU A 1 129 ? -9.329 -12.083 12.000 1.00 84.62 129 LEU A O 1
ATOM 1081 N N . LYS A 1 130 ? -8.653 -13.312 10.247 1.00 86.50 130 LYS A N 1
ATOM 1082 C CA . LYS A 1 130 ? -7.776 -14.180 11.053 1.00 86.50 130 LYS A CA 1
ATOM 1083 C C . LYS A 1 130 ? -6.611 -13.387 11.629 1.00 86.50 130 LYS A C 1
ATOM 1085 O O . LYS A 1 130 ? -6.302 -13.522 12.809 1.00 86.50 130 LYS A O 1
ATOM 1090 N N . TYR A 1 131 ? -6.021 -12.500 10.828 1.00 82.50 131 TYR A N 1
ATOM 1091 C CA . TYR A 1 131 ? -4.962 -11.623 11.314 1.00 82.50 131 TYR A CA 1
ATOM 1092 C C . TYR A 1 131 ? -5.488 -10.629 12.365 1.00 82.50 131 TYR A C 1
ATOM 1094 O O . TYR A 1 131 ? -4.714 -10.226 13.226 1.00 82.50 131 TYR A O 1
ATOM 1102 N N . PHE A 1 132 ? -6.773 -10.240 12.326 1.00 83.12 132 PHE A N 1
ATOM 1103 C CA . PHE A 1 132 ? -7.375 -9.342 13.326 1.00 83.12 132 PHE A CA 1
ATOM 1104 C C . PHE A 1 132 ? -7.494 -10.038 14.667 1.00 83.12 132 PHE A C 1
ATOM 1106 O O . PHE A 1 132 ? -7.047 -9.499 15.675 1.00 83.12 132 PHE A O 1
ATOM 1113 N N . LYS A 1 133 ? -8.014 -11.268 14.658 1.00 85.38 133 LYS A N 1
ATOM 1114 C CA . LYS A 1 133 ? -8.081 -12.109 15.857 1.00 85.38 133 LYS A CA 1
ATOM 1115 C C . LYS A 1 133 ? -6.694 -12.375 16.438 1.00 85.38 133 LYS A C 1
ATOM 1117 O O . LYS A 1 133 ? -6.547 -12.394 17.650 1.00 85.38 133 LYS A O 1
ATOM 1122 N N . GLN A 1 134 ? -5.684 -12.578 15.590 1.00 85.94 134 GLN A N 1
ATOM 1123 C CA . GLN A 1 134 ? -4.304 -12.719 16.051 1.00 85.94 134 GLN A CA 1
ATOM 1124 C C . GLN A 1 134 ? -3.804 -11.415 16.684 1.00 85.94 134 GLN A C 1
ATOM 1126 O O . GLN A 1 134 ? -3.364 -11.419 17.821 1.00 85.94 134 GLN A O 1
ATOM 1131 N N . PHE A 1 135 ? -3.946 -10.285 15.994 1.00 84.50 135 PHE A N 1
ATOM 1132 C CA . PHE A 1 135 ? -3.489 -8.985 16.486 1.00 84.50 135 PHE A CA 1
ATOM 1133 C C . PHE A 1 135 ? -4.114 -8.583 17.837 1.00 84.50 135 PHE A C 1
ATOM 1135 O O . PHE A 1 135 ? -3.441 -7.969 18.664 1.00 84.50 135 PHE A O 1
ATOM 1142 N N . GLU A 1 136 ? -5.394 -8.913 18.051 1.00 84.31 136 GLU A N 1
ATOM 1143 C CA . GLU A 1 136 ? -6.114 -8.682 19.314 1.00 84.31 136 GLU A CA 1
ATOM 1144 C C . GLU A 1 136 ? -5.563 -9.535 20.475 1.00 84.31 136 GLU A C 1
ATOM 1146 O O . GLU A 1 136 ? -5.636 -9.098 21.620 1.00 84.31 136 GLU A O 1
ATOM 1151 N N . LYS A 1 137 ? -5.003 -10.721 20.195 1.00 90.00 137 LYS A N 1
ATOM 1152 C CA . LYS A 1 137 ? -4.462 -11.652 21.204 1.00 90.00 137 LYS A CA 1
ATOM 1153 C C . LYS A 1 137 ? -3.008 -11.382 21.586 1.00 90.00 137 LYS A C 1
ATOM 1155 O O . LYS A 1 137 ? -2.618 -11.673 22.709 1.00 90.00 137 LYS A O 1
ATOM 1160 N N . GLU A 1 138 ? -2.211 -10.897 20.641 1.00 90.56 138 GLU A N 1
ATOM 1161 C CA . GLU A 1 138 ? -0.769 -10.696 20.821 1.00 90.56 138 GLU A CA 1
ATOM 1162 C C . GLU A 1 138 ? -0.473 -9.495 21.733 1.00 90.56 138 GLU A C 1
ATOM 1164 O O . GLU A 1 138 ? -1.330 -8.642 21.978 1.00 90.56 138 GLU A O 1
ATOM 1169 N N . ASP A 1 139 ? 0.753 -9.391 22.234 1.00 91.06 139 ASP A N 1
ATOM 1170 C CA . ASP A 1 139 ? 1.159 -8.341 23.166 1.00 91.06 139 ASP A CA 1
ATOM 1171 C C . ASP A 1 139 ? 1.604 -7.040 22.457 1.00 91.06 139 ASP A C 1
ATOM 1173 O O . ASP A 1 139 ? 1.645 -6.913 21.226 1.00 91.06 139 ASP A O 1
ATOM 1177 N N . GLU A 1 140 ? 1.924 -6.007 23.240 1.00 87.50 140 GLU A N 1
ATOM 1178 C CA . GLU A 1 140 ? 2.311 -4.706 22.691 1.00 87.50 140 GLU A CA 1
ATOM 1179 C C . GLU A 1 140 ? 3.656 -4.742 21.949 1.00 87.50 140 GLU A C 1
ATOM 1181 O O . GLU A 1 140 ? 3.800 -4.053 20.930 1.00 87.50 140 GLU A O 1
ATOM 1186 N N . GLN A 1 141 ? 4.630 -5.535 22.408 1.00 89.31 141 GLN A N 1
ATOM 1187 C CA . GLN A 1 141 ? 5.934 -5.627 21.749 1.00 89.31 141 GLN A CA 1
ATOM 1188 C C . GLN A 1 141 ? 5.787 -6.245 20.363 1.00 89.31 141 GLN A C 1
ATOM 1190 O O . GLN A 1 141 ? 6.311 -5.704 19.380 1.00 89.31 141 GLN A O 1
ATOM 1195 N N . TRP A 1 142 ? 4.996 -7.312 20.255 1.00 89.88 142 TRP A N 1
ATOM 1196 C CA . TRP A 1 142 ? 4.672 -7.925 18.976 1.00 89.88 142 TRP A CA 1
ATOM 1197 C C . TRP A 1 142 ? 3.986 -6.927 18.031 1.00 89.88 142 TRP A C 1
ATOM 1199 O O . TRP A 1 142 ? 4.398 -6.770 16.874 1.00 89.88 142 TRP A O 1
ATOM 1209 N N . ARG A 1 143 ? 3.011 -6.147 18.524 1.00 84.81 143 ARG A N 1
ATOM 1210 C CA . ARG A 1 143 ? 2.346 -5.105 17.716 1.00 84.81 143 ARG A CA 1
ATOM 1211 C C . ARG A 1 143 ? 3.319 -4.020 17.249 1.00 84.81 143 ARG A C 1
ATOM 1213 O O . ARG A 1 143 ? 3.265 -3.609 16.086 1.00 84.81 143 ARG A O 1
ATOM 1220 N N . LYS A 1 144 ? 4.233 -3.567 18.116 1.00 86.62 144 LYS A N 1
ATOM 1221 C CA . LYS A 1 144 ? 5.282 -2.586 17.776 1.00 86.62 144 LYS A CA 1
ATOM 1222 C C . LYS A 1 144 ? 6.231 -3.124 16.705 1.00 86.62 144 LYS A C 1
ATOM 1224 O O . LYS A 1 144 ? 6.544 -2.394 15.761 1.00 86.62 144 LYS A O 1
ATOM 1229 N N . LYS A 1 145 ? 6.639 -4.393 16.801 1.00 89.69 145 LYS A N 1
ATOM 1230 C CA . LYS A 1 145 ? 7.480 -5.062 15.795 1.00 89.69 145 LYS A CA 1
ATOM 1231 C C . LYS A 1 145 ? 6.817 -5.032 14.420 1.00 89.69 145 LYS A C 1
ATOM 1233 O O . LYS A 1 145 ? 7.403 -4.528 13.462 1.00 89.69 145 LYS A O 1
ATOM 1238 N N . TRP A 1 146 ? 5.576 -5.499 14.321 1.00 86.94 146 TRP A N 1
ATOM 1239 C CA . TRP A 1 146 ? 4.872 -5.519 13.039 1.00 86.94 146 TRP A CA 1
ATOM 1240 C C . TRP A 1 146 ? 4.542 -4.122 12.514 1.00 86.94 146 TRP A C 1
ATOM 1242 O O . TRP A 1 146 ? 4.511 -3.924 11.296 1.00 86.94 146 TRP A O 1
ATOM 1252 N N . LYS A 1 147 ? 4.361 -3.134 13.402 1.00 86.12 147 LYS A N 1
ATOM 1253 C CA . LYS A 1 147 ? 4.224 -1.724 13.012 1.00 86.12 147 LYS A CA 1
ATOM 1254 C C . LYS A 1 147 ? 5.481 -1.230 12.303 1.00 86.12 147 LYS A C 1
ATOM 1256 O O . LYS A 1 147 ? 5.365 -0.657 11.224 1.00 86.12 147 LYS A O 1
ATOM 1261 N N . ARG A 1 148 ? 6.667 -1.507 12.854 1.00 85.94 148 ARG A N 1
ATOM 1262 C CA . ARG A 1 148 ? 7.953 -1.155 12.223 1.00 85.94 148 ARG A CA 1
ATOM 1263 C C . ARG A 1 148 ? 8.125 -1.837 10.866 1.00 85.94 148 ARG A C 1
ATOM 1265 O O . ARG A 1 148 ? 8.446 -1.165 9.895 1.00 85.94 148 ARG A O 1
ATOM 1272 N N . ILE A 1 149 ? 7.830 -3.136 10.778 1.00 87.31 149 ILE A N 1
ATOM 1273 C CA . ILE A 1 149 ? 7.905 -3.891 9.513 1.00 87.31 149 ILE A CA 1
ATOM 1274 C C . ILE A 1 149 ? 6.952 -3.310 8.459 1.00 87.31 149 ILE A C 1
ATOM 1276 O O . ILE A 1 149 ? 7.311 -3.210 7.291 1.00 87.31 149 ILE A O 1
ATOM 1280 N N . THR A 1 150 ? 5.738 -2.921 8.856 1.00 86.75 150 THR A N 1
ATOM 1281 C CA . THR A 1 150 ? 4.757 -2.333 7.930 1.00 86.75 150 THR A CA 1
ATOM 1282 C C . THR A 1 150 ? 5.224 -0.971 7.423 1.00 86.75 150 THR A C 1
ATOM 1284 O O . THR A 1 150 ? 5.138 -0.724 6.228 1.00 86.75 150 THR A O 1
ATOM 1287 N N . TRP A 1 151 ? 5.788 -0.125 8.289 1.00 86.88 151 TRP A N 1
ATOM 1288 C CA . TRP A 1 151 ? 6.382 1.146 7.863 1.00 86.88 151 TRP A CA 1
ATOM 1289 C C . TRP A 1 151 ? 7.566 0.951 6.918 1.00 86.88 151 TRP A C 1
ATOM 1291 O O . TRP A 1 151 ? 7.607 1.594 5.876 1.00 86.88 151 TRP A O 1
ATOM 1301 N N . ALA A 1 152 ? 8.479 0.029 7.234 1.00 89.56 152 ALA A N 1
ATOM 1302 C CA . ALA A 1 152 ? 9.593 -0.305 6.350 1.00 89.56 152 ALA A CA 1
ATOM 1303 C C . ALA A 1 152 ? 9.102 -0.805 4.980 1.00 89.56 152 ALA A C 1
ATOM 1305 O O . ALA A 1 152 ? 9.655 -0.424 3.955 1.00 89.56 152 ALA A O 1
ATOM 1306 N N . PHE A 1 153 ? 8.026 -1.597 4.950 1.00 89.38 153 PHE A N 1
ATOM 1307 C CA . PHE A 1 153 ? 7.377 -2.025 3.710 1.00 89.38 153 PHE A CA 1
ATOM 1308 C C . PHE A 1 153 ? 6.785 -0.844 2.923 1.00 89.38 153 PHE A C 1
ATOM 1310 O O . PHE A 1 153 ? 7.039 -0.729 1.732 1.00 89.38 153 PHE A O 1
ATOM 1317 N N . CYS A 1 154 ? 6.037 0.060 3.562 1.00 88.50 154 CYS A N 1
ATOM 1318 C CA . CYS A 1 154 ? 5.457 1.220 2.874 1.00 88.50 154 CYS A CA 1
ATOM 1319 C C . CYS A 1 154 ? 6.530 2.187 2.345 1.00 88.50 154 CYS A C 1
ATOM 1321 O O . CYS A 1 154 ? 6.410 2.691 1.233 1.00 88.50 154 CYS A O 1
ATOM 1323 N N . ILE A 1 155 ? 7.592 2.429 3.119 1.00 89.19 155 ILE A N 1
ATOM 1324 C CA . ILE A 1 155 ? 8.724 3.264 2.695 1.00 89.19 155 ILE A CA 1
ATOM 1325 C C . ILE A 1 155 ? 9.476 2.582 1.549 1.00 89.19 155 ILE A C 1
ATOM 1327 O O . ILE A 1 155 ? 9.742 3.212 0.529 1.00 89.19 155 ILE A O 1
ATOM 1331 N N . GLY A 1 156 ? 9.756 1.284 1.686 1.00 92.44 156 GLY A N 1
ATOM 1332 C CA . GLY A 1 156 ? 10.398 0.486 0.646 1.00 92.44 156 GLY A CA 1
ATOM 1333 C C . GLY A 1 156 ? 9.614 0.512 -0.663 1.00 92.44 156 GLY A C 1
ATOM 1334 O O . GLY A 1 156 ? 10.211 0.716 -1.708 1.00 92.44 156 GLY A O 1
ATOM 1335 N N . ALA A 1 157 ? 8.286 0.405 -0.609 1.00 91.31 157 ALA A N 1
ATOM 1336 C CA . ALA A 1 157 ? 7.413 0.526 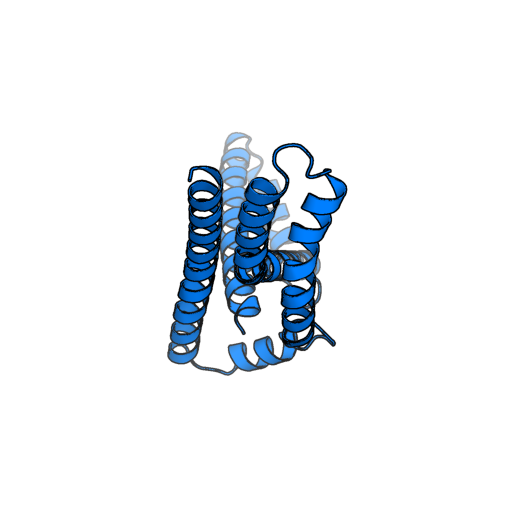-1.772 1.00 91.31 157 ALA A CA 1
ATOM 1337 C C . ALA A 1 157 ? 7.601 1.860 -2.517 1.00 91.31 157 ALA A C 1
ATOM 1339 O O . ALA A 1 157 ? 7.796 1.864 -3.731 1.00 91.31 157 ALA A O 1
ATOM 1340 N N . ILE A 1 158 ? 7.594 2.987 -1.796 1.00 91.31 158 ILE A N 1
ATOM 1341 C CA . ILE A 1 158 ? 7.792 4.319 -2.393 1.00 91.31 158 ILE A CA 1
ATOM 1342 C C . ILE A 1 158 ? 9.190 4.431 -3.014 1.00 91.31 158 ILE A C 1
ATOM 1344 O O . ILE A 1 158 ? 9.320 4.894 -4.145 1.00 91.31 158 ILE A O 1
ATOM 1348 N N . ILE A 1 159 ? 10.224 3.969 -2.303 1.00 95.31 159 ILE A N 1
ATOM 1349 C CA . ILE A 1 159 ? 11.608 3.979 -2.796 1.00 95.31 159 ILE A CA 1
ATOM 1350 C C . ILE A 1 159 ? 11.732 3.129 -4.063 1.00 95.31 159 ILE A C 1
ATOM 1352 O O . ILE A 1 159 ? 12.273 3.593 -5.060 1.00 95.31 159 ILE A O 1
ATOM 1356 N N . THR A 1 160 ? 11.199 1.907 -4.059 1.00 94.75 160 THR A N 1
ATOM 1357 C CA . THR A 1 160 ? 11.217 1.005 -5.217 1.00 94.75 160 THR A CA 1
ATOM 1358 C C . THR A 1 160 ? 10.512 1.623 -6.424 1.00 94.75 160 THR A C 1
ATOM 1360 O O . THR A 1 160 ? 11.033 1.541 -7.535 1.00 94.75 160 THR A O 1
ATOM 1363 N N . MET A 1 161 ? 9.377 2.298 -6.215 1.00 90.25 161 MET A N 1
ATOM 1364 C CA . MET A 1 161 ? 8.688 3.018 -7.287 1.00 90.25 161 MET A CA 1
ATOM 1365 C C . MET A 1 161 ? 9.554 4.149 -7.859 1.00 90.25 161 MET A C 1
ATOM 1367 O O . MET A 1 161 ? 9.689 4.261 -9.076 1.00 90.25 161 MET A O 1
ATOM 1371 N N . ALA A 1 162 ? 10.173 4.957 -6.992 1.00 92.75 162 ALA A N 1
ATOM 1372 C CA . ALA A 1 162 ? 11.048 6.050 -7.409 1.00 92.75 162 ALA A CA 1
ATOM 1373 C C . ALA A 1 162 ? 12.261 5.536 -8.199 1.00 92.75 162 ALA A C 1
ATOM 1375 O O . ALA A 1 162 ? 12.565 6.067 -9.263 1.00 92.75 162 ALA A O 1
ATOM 1376 N N . ILE A 1 163 ? 12.908 4.465 -7.727 1.00 95.94 163 ILE A N 1
ATOM 1377 C CA . ILE A 1 163 ? 14.019 3.817 -8.440 1.00 95.94 163 ILE A CA 1
ATOM 1378 C C . ILE A 1 163 ? 13.568 3.359 -9.830 1.00 95.94 163 ILE A C 1
ATOM 1380 O O . ILE A 1 163 ? 14.286 3.592 -10.795 1.00 95.94 163 ILE A O 1
ATOM 1384 N N . GLY A 1 164 ? 12.379 2.761 -9.957 1.00 93.81 164 GLY A N 1
ATOM 1385 C CA . GLY A 1 164 ? 11.843 2.341 -11.256 1.00 93.81 164 GLY A CA 1
ATOM 1386 C C . GLY A 1 164 ? 11.725 3.503 -12.240 1.00 93.81 164 GLY A C 1
ATOM 1387 O O . GLY A 1 164 ? 12.175 3.392 -13.380 1.00 93.81 164 GLY A O 1
ATOM 1388 N N . PHE A 1 165 ? 11.197 4.638 -11.779 1.00 91.56 165 PHE A N 1
ATOM 1389 C CA . PHE A 1 165 ? 11.116 5.860 -12.578 1.00 91.56 165 PHE A CA 1
ATOM 1390 C C . PHE A 1 165 ? 12.503 6.390 -12.981 1.00 91.56 165 PHE A C 1
ATOM 1392 O O . PHE A 1 165 ? 12.722 6.705 -14.148 1.00 91.56 165 PHE A O 1
ATOM 1399 N N . PHE A 1 166 ? 13.467 6.429 -12.054 1.00 94.50 166 PHE A N 1
ATOM 1400 C CA . PHE A 1 166 ? 14.842 6.834 -12.371 1.00 94.50 166 PHE A CA 1
ATOM 1401 C C . PHE A 1 166 ? 15.508 5.895 -13.383 1.00 94.50 166 PHE A C 1
ATOM 1403 O O . PHE A 1 166 ? 16.146 6.368 -14.320 1.00 94.50 166 PHE A O 1
ATOM 1410 N N . CYS A 1 167 ? 15.339 4.578 -13.239 1.00 94.75 167 CYS A N 1
ATOM 1411 C CA . CYS A 1 167 ? 15.844 3.605 -14.207 1.00 94.75 167 CYS A CA 1
ATOM 1412 C C . CYS A 1 167 ? 15.247 3.840 -15.597 1.00 94.75 167 CYS A C 1
ATOM 1414 O O . CYS A 1 167 ? 15.985 3.824 -16.578 1.00 94.75 167 CYS A O 1
ATOM 1416 N N . MET A 1 168 ? 13.938 4.089 -15.679 1.00 93.81 168 MET A N 1
ATOM 1417 C CA . MET A 1 168 ? 13.270 4.415 -16.938 1.00 93.81 168 MET A CA 1
ATOM 1418 C C . MET A 1 168 ? 13.886 5.659 -17.584 1.00 93.81 168 MET A C 1
ATOM 1420 O O . MET A 1 168 ? 14.317 5.577 -18.731 1.00 93.81 168 MET A O 1
ATOM 1424 N N . ALA A 1 169 ? 14.028 6.749 -16.823 1.00 91.38 169 ALA A N 1
ATOM 1425 C CA . ALA A 1 169 ? 14.627 7.992 -17.303 1.00 91.38 169 ALA A CA 1
ATOM 1426 C C . ALA A 1 169 ? 16.062 7.792 -17.825 1.00 91.38 169 ALA A C 1
ATOM 1428 O O . ALA A 1 169 ? 16.398 8.290 -18.899 1.00 91.38 169 ALA A O 1
ATOM 1429 N N . ILE A 1 170 ? 16.888 7.018 -17.109 1.00 93.94 170 ILE A N 1
ATOM 1430 C CA . ILE A 1 170 ? 18.260 6.696 -17.531 1.00 93.94 170 ILE A CA 1
ATOM 1431 C C . ILE A 1 170 ? 18.246 5.918 -18.851 1.00 93.94 170 ILE A C 1
ATOM 1433 O O . ILE A 1 170 ? 18.940 6.303 -19.791 1.00 93.94 170 ILE A O 1
ATOM 1437 N N . ILE A 1 171 ? 17.436 4.859 -18.948 1.00 91.94 171 ILE A N 1
ATOM 1438 C CA . ILE A 1 171 ? 17.361 4.003 -20.143 1.00 91.94 171 ILE A CA 1
ATOM 1439 C C . ILE A 1 171 ? 16.941 4.800 -21.379 1.00 91.94 171 ILE A C 1
ATOM 1441 O O . ILE A 1 171 ? 17.447 4.525 -22.466 1.00 91.94 171 ILE A O 1
ATOM 1445 N N . THR A 1 172 ? 16.045 5.773 -21.218 1.00 87.94 172 THR A N 1
ATOM 1446 C CA . THR A 1 172 ? 15.594 6.643 -22.311 1.00 87.94 172 THR A CA 1
ATOM 1447 C C . THR A 1 172 ? 16.572 7.769 -22.655 1.00 87.94 172 THR A C 1
ATOM 1449 O O . THR A 1 172 ? 16.446 8.359 -23.719 1.00 87.94 172 THR A O 1
ATOM 1452 N N . SER A 1 173 ? 17.510 8.101 -21.762 1.00 82.38 173 SER A N 1
ATOM 1453 C CA . SER A 1 173 ? 18.455 9.221 -21.935 1.00 82.38 173 SER A CA 1
ATOM 1454 C C . SER A 1 173 ? 19.800 8.840 -22.565 1.00 82.38 173 SER A C 1
ATOM 1456 O O . SER A 1 173 ? 20.538 9.717 -23.007 1.00 82.38 173 SER A O 1
ATOM 1458 N N . VAL A 1 174 ? 20.125 7.545 -22.565 1.00 66.81 174 VAL A N 1
ATOM 1459 C CA . VAL A 1 174 ? 21.320 6.942 -23.192 1.00 66.81 174 VAL A CA 1
ATOM 1460 C C . VAL A 1 174 ? 20.952 6.439 -24.581 1.00 66.81 174 VAL A C 1
ATOM 1462 O O . VAL A 1 174 ? 21.851 6.123 -25.382 1.00 66.81 174 VAL A O 1
#

Foldseek 3Di:
DLLVLQLVVLLVVVVVVVVVVLVVVCVVCVVVVNNVVSVVVVVVVVPPPVVCCQCRNCPHHPSSVVSVVLLLLLQLLQLQLQLLLVLLVCCLVPPPNCDPVNNCCSRCVSSVVRRVVVCCVQPPPNNVVVVVVVVVPDDPVVVVVVNVVSVVSSVVSVVSNVVSNVNSVVSNVD

Secondary structure (DSSP, 8-state):
-HHHHHHHHHHHHHHHHHHHHHHHHHHHHHHTT-HHHHHHHHHHHHH-HHHHHHHH-TTT-HHHHHHHHHHHHHHHHHHHHHHHHHHHHHHHHHGGG--HHHHHHHHHHHHHHHHHHHHHHHTGGGHHHHHHHHHHHS-HHHHHHHHHHHHHHHHHHHHHHHHHHHHHHHHHH-

Sequence (174 aa):
MRCIIVYIGEKWSMKKVDNGMLRIMYYLAVLFSFENFYNKKVDERKRDKALWNYMYGKNVGVSIGLAHHWFGYFYSCYPGFFSWLLLGIASRVYGDEVKGMVVLLIFSFPVALGYIHAYRAVFSKDRYLKYFKQFEKEDEQWRKKWKRITWAFCIGAIITMAIGFFCMAIITSV

pLDDT: mean 83.93, std 6.32, range [61.94, 95.94]